Protein AF-X1RHH3-F1 (afdb_monomer_lite)

Organism: NCBI:txid412755

pLDDT: mean 87.59, std 13.58, range [43.56, 97.06]

Secondary structure (DSSP, 8-state):
-EEEE--TT--EEEE-TTS-HHHHHHHHHHHHHHHHTT--S---S-TT---HHHHHHHHHHHHHHHHHHS-HHHHHHSHHHHTPPTTSPPPHHHHHHHHHHTT--HHHHHT-

Foldseek 3Di:
DWAWALDPPDIDIGDDPPDDPQVRQLSVQLRVQCNVVVVHDDPDPCPDDDDPVVVVSSVVSNVVSLCVLPPPVVLCPDPQNVPDDPPDDRDPVSLVVVCVVSVHDSVSSVVD

InterPro domains:
  IPR010359 IrrE N-terminal-like domain [PF06114] (10-112)
  IPR052345 Radiation response metalloprotease [PTHR43236] (1-112)

Radius of gyration: 16.1 Å; chains: 1; bounding box: 39×34×36 Å

Sequence (112 aa):
RGFSLMDLPLPVISVNRSEWPQARIFSILHEYIHLMLRQGGLCDFIEYNRALEEQRVEIFCNRVAGAVLIPKNELLNEPEIRQHIPGEEIDEYDVKRLCRRYFSSREVILRR

Structure (mmCIF, N/CA/C/O backbone):
data_AF-X1RHH3-F1
#
_entry.id   AF-X1RHH3-F1
#
loop_
_atom_site.group_PDB
_atom_site.id
_atom_site.type_symbol
_atom_site.label_atom_id
_atom_site.label_alt_id
_atom_site.label_comp_id
_atom_site.label_asym_id
_atom_site.label_entity_id
_atom_site.label_seq_id
_atom_site.pdbx_PDB_ins_code
_atom_site.Cartn_x
_atom_site.Cartn_y
_atom_site.Cartn_z
_atom_site.occupancy
_atom_site.B_iso_or_equiv
_atom_site.auth_seq_id
_atom_site.auth_comp_id
_atom_site.auth_asym_id
_atom_site.auth_atom_id
_atom_site.pdbx_PDB_model_num
ATOM 1 N N . ARG A 1 1 ? 10.885 -0.603 0.834 1.00 79.75 1 ARG A N 1
ATOM 2 C CA . ARG A 1 1 ? 11.888 -0.443 -0.238 1.00 79.75 1 ARG A CA 1
ATOM 3 C C . ARG A 1 1 ? 12.145 -1.807 -0.856 1.00 79.75 1 ARG A C 1
ATOM 5 O O . ARG A 1 1 ? 12.475 -2.761 -0.148 1.00 79.75 1 ARG A O 1
ATOM 12 N N . GLY A 1 2 ? 11.964 -1.884 -2.167 1.00 86.38 2 GLY A N 1
ATOM 13 C CA . GLY A 1 2 ? 12.187 -3.066 -2.987 1.00 86.38 2 GLY A CA 1
ATOM 14 C C . GLY A 1 2 ? 12.632 -2.659 -4.386 1.00 86.38 2 GLY A C 1
ATOM 15 O O . GLY A 1 2 ? 12.843 -1.474 -4.633 1.00 86.38 2 GLY A O 1
ATOM 16 N N . PHE A 1 3 ? 12.836 -3.652 -5.241 1.00 88.62 3 PHE A N 1
ATOM 17 C CA . PHE A 1 3 ? 13.027 -3.480 -6.677 1.00 88.62 3 PHE A CA 1
ATOM 18 C C . PHE A 1 3 ? 12.608 -4.757 -7.411 1.00 88.62 3 PHE A C 1
ATOM 20 O O . PHE A 1 3 ? 12.541 -5.841 -6.818 1.00 88.62 3 PHE A O 1
ATOM 27 N N . SER A 1 4 ? 12.390 -4.638 -8.714 1.00 88.19 4 SER A N 1
ATOM 28 C CA . SER A 1 4 ? 12.055 -5.744 -9.604 1.00 88.19 4 SER A CA 1
ATOM 29 C C . SER A 1 4 ? 12.995 -5.818 -10.809 1.00 88.19 4 SER A C 1
ATOM 31 O O . SER A 1 4 ? 13.467 -4.804 -11.325 1.00 88.19 4 SER A O 1
ATOM 33 N N . LEU A 1 5 ? 13.273 -7.044 -11.254 1.00 87.00 5 LEU A N 1
ATOM 34 C CA . LEU A 1 5 ? 14.023 -7.366 -12.468 1.00 87.00 5 LEU A CA 1
ATOM 35 C C . LEU A 1 5 ? 13.121 -8.197 -13.380 1.00 87.00 5 LEU A C 1
ATOM 37 O O . LEU A 1 5 ? 12.558 -9.201 -12.943 1.00 87.00 5 LEU A O 1
ATOM 41 N N . MET A 1 6 ? 12.969 -7.780 -14.637 1.00 84.94 6 MET A N 1
ATOM 42 C CA . MET A 1 6 ? 12.052 -8.413 -15.597 1.00 84.94 6 MET A CA 1
ATOM 43 C C . MET A 1 6 ? 12.726 -9.482 -16.471 1.00 84.94 6 MET A C 1
ATOM 45 O O . MET A 1 6 ? 12.128 -9.943 -17.437 1.00 84.94 6 MET A O 1
ATOM 49 N N . ASP A 1 7 ? 13.949 -9.904 -16.146 1.00 85.06 7 ASP A N 1
ATOM 50 C CA . ASP A 1 7 ? 14.698 -10.859 -16.966 1.00 85.06 7 ASP A CA 1
ATOM 51 C C . ASP A 1 7 ? 13.941 -12.184 -17.131 1.00 85.06 7 ASP A C 1
ATOM 53 O O . ASP A 1 7 ? 13.746 -12.958 -16.193 1.00 85.06 7 ASP A O 1
ATOM 57 N N . LEU A 1 8 ? 13.496 -12.456 -18.358 1.00 83.44 8 LEU A N 1
ATOM 58 C CA . LEU A 1 8 ? 12.817 -13.702 -18.689 1.00 83.44 8 LEU A CA 1
ATOM 59 C C . LEU A 1 8 ? 13.842 -14.840 -18.833 1.00 83.44 8 LEU A C 1
ATOM 61 O O . LEU A 1 8 ? 14.927 -14.626 -19.372 1.00 83.44 8 LEU A O 1
ATOM 65 N N . PRO A 1 9 ? 13.508 -16.069 -18.397 1.00 87.19 9 PRO A N 1
ATOM 66 C CA . PRO A 1 9 ? 12.179 -16.521 -17.972 1.00 87.19 9 PRO A CA 1
ATOM 67 C C . PRO A 1 9 ? 11.8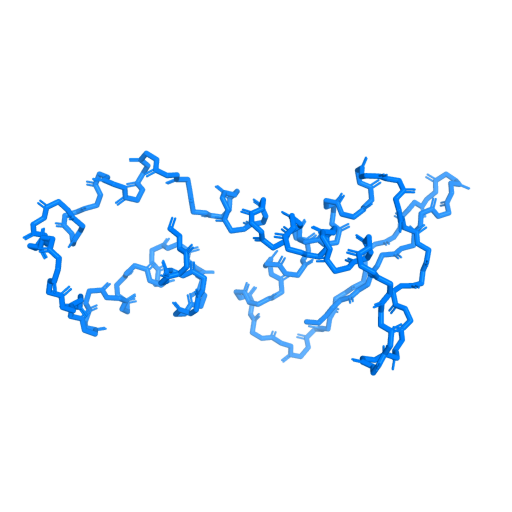79 -16.346 -16.473 1.00 87.19 9 PRO A C 1
ATOM 69 O O . PRO A 1 9 ? 10.810 -16.763 -16.030 1.00 87.19 9 PRO A O 1
ATOM 72 N N . LEU A 1 10 ? 12.794 -15.775 -15.686 1.00 89.75 10 LEU A N 1
ATOM 73 C CA . LEU A 1 10 ? 12.711 -15.736 -14.224 1.00 89.75 10 LEU A CA 1
ATOM 74 C C . LEU A 1 10 ? 12.703 -14.292 -13.705 1.00 89.75 10 LEU A C 1
ATOM 76 O O . LEU A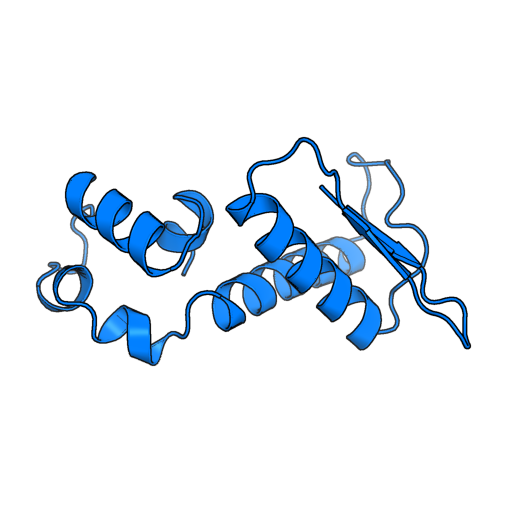 1 10 ? 13.720 -13.829 -13.188 1.00 89.75 10 LEU A O 1
ATOM 80 N N . PRO A 1 11 ? 11.565 -13.580 -13.795 1.00 89.69 11 PRO A N 1
ATOM 81 C CA . PRO A 1 11 ? 11.460 -12.261 -13.195 1.00 89.69 11 PRO A CA 1
ATOM 82 C C . PRO A 1 11 ? 11.580 -12.363 -11.668 1.00 89.69 11 PRO A C 1
ATOM 84 O O . PRO A 1 11 ? 11.043 -13.283 -11.043 1.00 89.69 11 PRO A O 1
ATOM 87 N N . VAL A 1 12 ? 12.268 -11.399 -11.059 1.00 91.44 12 VAL A N 1
ATOM 88 C CA . VAL A 1 12 ? 12.576 -11.390 -9.622 1.00 91.44 12 VAL A CA 1
ATOM 89 C C . VAL A 1 12 ? 12.044 -10.116 -8.984 1.00 91.44 12 VAL A C 1
ATOM 91 O O . VAL A 1 12 ? 12.219 -9.024 -9.515 1.00 91.44 12 VAL A O 1
ATOM 94 N N . ILE A 1 13 ? 11.440 -10.254 -7.805 1.00 92.81 13 ILE A N 1
ATOM 95 C CA . ILE A 1 13 ? 11.138 -9.143 -6.900 1.00 92.81 13 ILE A CA 1
ATOM 96 C C . ILE A 1 13 ? 12.018 -9.300 -5.665 1.00 92.81 13 ILE A C 1
ATOM 98 O O . ILE A 1 13 ? 12.040 -10.362 -5.041 1.00 92.81 13 ILE A O 1
ATOM 102 N N . SER A 1 14 ? 12.710 -8.232 -5.291 1.00 92.50 14 SER A N 1
ATOM 103 C CA . SER A 1 14 ? 13.495 -8.145 -4.067 1.00 92.50 14 SER A CA 1
ATOM 104 C C . SER A 1 14 ? 12.905 -7.087 -3.146 1.00 92.50 14 SER A C 1
ATOM 106 O O . SER A 1 14 ? 12.528 -6.003 -3.584 1.00 92.50 14 SER A O 1
ATOM 108 N N . VAL A 1 15 ? 12.838 -7.382 -1.849 1.00 93.31 15 VAL A N 1
ATOM 109 C CA . VAL A 1 1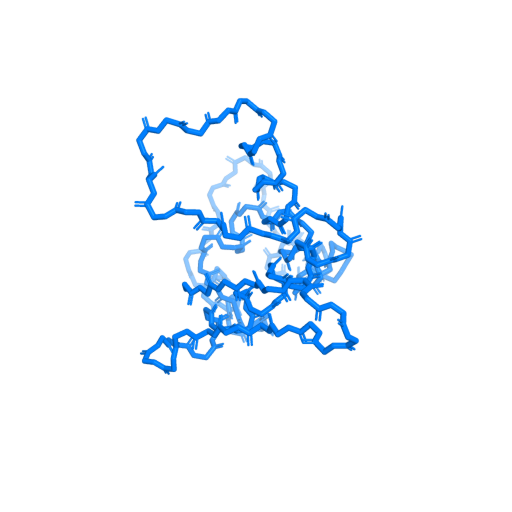5 ? 12.376 -6.439 -0.823 1.00 93.31 15 VAL A CA 1
ATOM 110 C C . VAL A 1 15 ? 13.296 -6.460 0.384 1.00 93.31 15 VAL A C 1
ATOM 112 O O . VAL A 1 15 ? 13.867 -7.493 0.741 1.00 93.31 15 VAL A O 1
ATOM 115 N N . ASN A 1 16 ? 13.424 -5.317 1.052 1.00 90.88 16 ASN A N 1
ATOM 116 C CA . ASN A 1 16 ? 14.243 -5.217 2.249 1.00 90.88 16 ASN A CA 1
ATOM 117 C C . ASN A 1 16 ? 13.602 -5.986 3.419 1.00 90.88 16 ASN A C 1
ATOM 119 O O . ASN A 1 16 ? 12.547 -5.615 3.937 1.00 90.88 16 ASN A O 1
ATOM 123 N N . ARG A 1 17 ? 14.266 -7.053 3.878 1.00 91.94 17 ARG A N 1
ATOM 124 C CA . ARG A 1 17 ? 13.787 -7.883 4.993 1.00 91.94 17 ARG A CA 1
ATOM 125 C C . ARG A 1 17 ? 13.704 -7.119 6.317 1.00 91.94 17 ARG A C 1
ATOM 127 O O . ARG A 1 17 ? 12.867 -7.483 7.141 1.00 91.94 17 ARG A O 1
ATOM 134 N N . SER A 1 18 ? 14.531 -6.097 6.517 1.00 93.44 18 SER A N 1
ATOM 135 C CA . SER A 1 18 ? 14.579 -5.315 7.759 1.00 93.44 18 SER A CA 1
ATOM 136 C C . SER A 1 18 ? 13.373 -4.390 7.940 1.00 93.44 18 SER A C 1
ATOM 138 O O . SER A 1 18 ? 13.176 -3.857 9.028 1.00 93.44 18 SER A O 1
ATOM 140 N N . GLU A 1 19 ? 12.556 -4.192 6.902 1.00 89.44 19 GLU A N 1
ATOM 141 C CA . GLU A 1 19 ? 11.332 -3.404 7.014 1.00 89.44 19 GLU A CA 1
ATOM 142 C C . GLU A 1 19 ? 10.208 -4.159 7.727 1.00 89.44 19 GLU A C 1
ATOM 144 O O . GLU A 1 19 ? 10.123 -5.394 7.710 1.00 89.44 19 GLU A O 1
ATOM 149 N N . TRP A 1 20 ? 9.301 -3.379 8.319 1.00 91.94 20 TRP A N 1
ATOM 150 C CA . TRP A 1 20 ? 8.089 -3.890 8.942 1.00 91.94 20 TRP A CA 1
ATOM 151 C C . TRP A 1 20 ? 7.274 -4.735 7.950 1.00 91.94 20 TRP A C 1
ATOM 153 O O . TRP A 1 20 ? 7.178 -4.376 6.772 1.00 91.94 20 TRP A O 1
ATOM 163 N N . PRO A 1 21 ? 6.639 -5.835 8.395 1.00 92.88 21 PRO A N 1
ATOM 164 C CA . PRO A 1 21 ? 5.894 -6.721 7.503 1.00 92.88 21 PRO A CA 1
ATOM 165 C C . PRO A 1 21 ? 4.846 -6.018 6.624 1.00 92.88 21 PRO A C 1
ATOM 167 O O . PRO A 1 21 ? 4.714 -6.382 5.458 1.00 92.88 21 PRO A O 1
ATOM 170 N N . GLN A 1 22 ? 4.158 -4.992 7.142 1.00 92.44 22 GLN A N 1
ATOM 171 C CA . GLN A 1 22 ? 3.171 -4.197 6.395 1.00 92.44 22 GLN A CA 1
ATOM 172 C C . GLN A 1 22 ? 3.819 -3.475 5.202 1.00 92.44 22 GLN A C 1
ATOM 174 O O . GLN A 1 22 ? 3.316 -3.522 4.081 1.00 92.44 22 GLN A O 1
ATOM 179 N N . ALA A 1 23 ? 4.980 -2.850 5.431 1.00 92.38 23 ALA A N 1
ATOM 180 C CA . ALA A 1 23 ? 5.736 -2.141 4.399 1.00 92.38 23 ALA A CA 1
ATOM 181 C C . ALA A 1 23 ? 6.306 -3.100 3.342 1.00 92.38 23 ALA A C 1
ATOM 183 O O . ALA A 1 23 ? 6.336 -2.771 2.153 1.00 92.38 23 ALA A O 1
ATOM 184 N N . ARG A 1 24 ? 6.701 -4.313 3.755 1.00 94.69 24 ARG A N 1
ATOM 185 C CA . ARG A 1 24 ? 7.164 -5.350 2.823 1.00 94.69 24 ARG A CA 1
ATOM 186 C C . ARG A 1 24 ? 6.049 -5.830 1.905 1.00 94.69 24 ARG A C 1
ATOM 188 O O . ARG A 1 24 ? 6.285 -5.920 0.710 1.00 94.69 24 ARG A O 1
ATOM 195 N N . ILE A 1 25 ? 4.851 -6.100 2.429 1.00 95.06 25 ILE A N 1
ATOM 196 C CA . ILE A 1 25 ? 3.706 -6.515 1.598 1.00 95.06 25 ILE A CA 1
ATOM 197 C C . ILE A 1 25 ? 3.373 -5.431 0.574 1.00 95.06 25 ILE A C 1
ATOM 199 O O . ILE A 1 25 ? 3.234 -5.736 -0.608 1.00 95.06 25 ILE A O 1
ATOM 203 N N . PHE A 1 26 ? 3.324 -4.168 1.004 1.00 95.56 26 PHE A N 1
ATOM 204 C CA . PHE A 1 26 ? 3.106 -3.052 0.087 1.00 95.56 26 PHE A CA 1
ATOM 205 C C . PHE A 1 26 ? 4.191 -2.982 -1.000 1.00 95.56 26 PHE A C 1
ATOM 207 O O . PHE A 1 26 ? 3.862 -2.876 -2.177 1.00 95.56 26 PHE A O 1
ATOM 214 N N . SER A 1 27 ? 5.469 -3.115 -0.621 1.00 94.75 27 SER A N 1
ATOM 215 C CA . SER A 1 27 ? 6.591 -3.118 -1.572 1.00 94.75 27 SER A CA 1
ATOM 216 C C . SER A 1 27 ? 6.492 -4.282 -2.566 1.00 94.75 27 SER A C 1
ATOM 218 O O . SER A 1 27 ? 6.679 -4.077 -3.755 1.00 94.75 27 SER A O 1
ATOM 220 N N . ILE A 1 28 ? 6.141 -5.493 -2.115 1.00 95.31 28 ILE A N 1
ATOM 221 C CA . ILE A 1 28 ? 5.955 -6.651 -3.006 1.00 95.31 28 ILE A CA 1
ATOM 222 C C 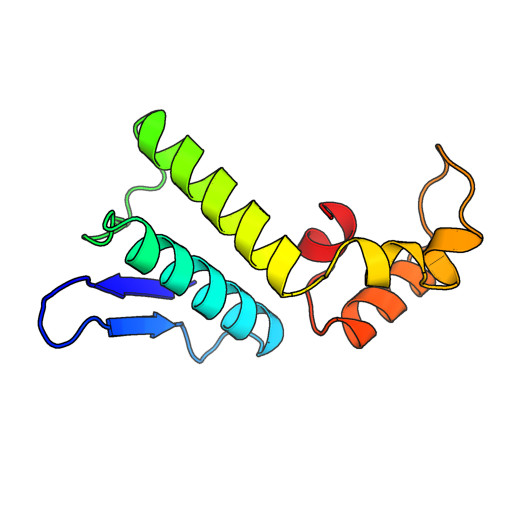. ILE A 1 28 ? 4.851 -6.372 -4.032 1.00 95.31 28 ILE A C 1
ATOM 224 O O . ILE A 1 28 ? 5.049 -6.622 -5.218 1.00 95.31 28 ILE A O 1
ATOM 228 N N . LEU A 1 29 ? 3.700 -5.851 -3.591 1.00 95.81 29 LEU A N 1
ATOM 229 C CA . LEU A 1 29 ? 2.593 -5.513 -4.490 1.00 95.81 29 LEU A CA 1
ATOM 230 C C . LEU A 1 29 ? 3.005 -4.439 -5.501 1.00 95.81 29 LEU A C 1
ATOM 232 O O . LEU A 1 29 ? 2.732 -4.587 -6.688 1.00 95.81 29 LEU A O 1
ATOM 236 N N . HIS A 1 30 ? 3.683 -3.393 -5.032 1.00 94.69 30 HIS A N 1
ATOM 237 C CA . HIS A 1 30 ? 4.202 -2.311 -5.862 1.00 94.69 30 HIS A CA 1
ATOM 238 C C . HIS A 1 30 ? 5.126 -2.847 -6.970 1.00 94.69 30 HIS A C 1
ATOM 240 O O . HIS A 1 30 ? 4.868 -2.622 -8.152 1.00 94.69 30 HIS A O 1
ATOM 246 N N . GLU A 1 31 ? 6.136 -3.641 -6.610 1.00 94.19 31 GLU A N 1
ATOM 247 C CA . GLU A 1 31 ? 7.074 -4.234 -7.572 1.00 94.19 31 GLU A CA 1
ATOM 248 C C . GLU A 1 31 ? 6.403 -5.230 -8.525 1.00 94.19 31 GLU A C 1
ATOM 250 O O . GLU A 1 31 ? 6.745 -5.317 -9.704 1.00 94.19 31 GLU A O 1
ATOM 255 N N . TYR A 1 32 ? 5.401 -5.967 -8.046 1.00 94.19 32 TYR A N 1
ATOM 256 C CA . TYR A 1 32 ? 4.628 -6.861 -8.899 1.00 94.19 32 TYR A CA 1
ATOM 257 C C . TYR A 1 32 ? 3.891 -6.095 -10.004 1.00 94.19 32 TYR A C 1
ATOM 259 O O . TYR A 1 32 ? 3.871 -6.534 -11.155 1.00 94.19 32 TYR A O 1
ATOM 267 N N . ILE A 1 33 ? 3.331 -4.924 -9.692 1.00 94.06 33 ILE A N 1
ATOM 268 C CA . ILE A 1 33 ? 2.671 -4.070 -10.688 1.00 94.06 33 ILE A CA 1
ATOM 269 C C . ILE A 1 33 ? 3.695 -3.527 -11.692 1.00 94.06 33 ILE A C 1
ATOM 271 O O . ILE A 1 33 ? 3.416 -3.544 -12.891 1.00 94.06 33 ILE A O 1
ATOM 275 N N . HIS A 1 34 ? 4.895 -3.138 -11.244 1.00 91.00 34 HIS A N 1
ATOM 276 C CA . HIS A 1 34 ? 5.990 -2.763 -12.148 1.00 91.00 34 HIS A CA 1
ATOM 277 C C . HIS A 1 34 ? 6.322 -3.873 -13.155 1.00 91.00 34 HIS A C 1
ATOM 279 O O . HIS A 1 34 ? 6.438 -3.602 -14.356 1.00 91.00 34 HIS A O 1
ATOM 285 N N . LEU A 1 35 ? 6.393 -5.130 -12.701 1.00 89.69 35 LEU A N 1
ATOM 286 C CA . LEU A 1 35 ? 6.581 -6.276 -13.593 1.00 89.69 35 LEU A CA 1
ATOM 287 C C . LEU A 1 35 ? 5.429 -6.431 -14.595 1.00 89.69 35 LEU A C 1
ATOM 289 O O . LEU A 1 35 ? 5.679 -6.652 -15.780 1.00 89.69 35 LEU A O 1
ATOM 293 N N . MET A 1 36 ? 4.175 -6.284 -14.153 1.00 89.94 36 MET A N 1
ATOM 294 C CA . MET A 1 36 ? 3.000 -6.396 -15.033 1.00 89.94 36 MET A CA 1
ATOM 295 C C . MET A 1 36 ? 2.972 -5.320 -16.124 1.00 89.94 36 MET A C 1
ATOM 297 O O . MET A 1 36 ? 2.538 -5.590 -17.244 1.00 89.94 36 MET A O 1
ATOM 301 N N . LEU A 1 37 ? 3.474 -4.121 -15.828 1.00 87.38 37 LEU A N 1
ATOM 302 C CA . LEU A 1 37 ? 3.597 -3.036 -16.803 1.00 87.38 37 LEU A CA 1
ATOM 303 C C . LEU A 1 37 ? 4.747 -3.246 -17.800 1.00 87.38 37 LEU A C 1
ATOM 305 O O . LEU A 1 37 ? 4.891 -2.450 -18.726 1.00 87.38 37 LEU A O 1
ATOM 309 N N . ARG A 1 38 ? 5.562 -4.300 -17.628 1.00 76.62 38 ARG A N 1
ATOM 310 C CA . ARG A 1 38 ? 6.792 -4.563 -18.399 1.00 76.62 38 ARG A CA 1
ATOM 311 C C . ARG A 1 38 ? 7.761 -3.379 -18.419 1.00 76.62 38 ARG A C 1
ATOM 313 O O . ARG A 1 38 ? 8.576 -3.264 -19.327 1.00 76.62 38 ARG A O 1
ATOM 320 N N . GLN A 1 39 ? 7.697 -2.531 -17.396 1.00 65.31 39 GLN A N 1
ATOM 321 C CA . GLN A 1 39 ? 8.650 -1.444 -17.173 1.00 65.31 39 GLN A CA 1
ATOM 322 C C . GLN A 1 39 ? 9.742 -1.844 -16.171 1.00 65.31 39 GLN A C 1
ATOM 324 O O . GLN A 1 39 ? 10.411 -0.996 -15.593 1.00 65.31 39 GLN A O 1
ATOM 329 N N . GLY A 1 40 ? 9.909 -3.148 -15.930 1.00 55.28 40 GLY A N 1
ATOM 330 C CA . GLY A 1 40 ? 10.922 -3.660 -15.021 1.00 55.28 40 GLY A CA 1
ATOM 331 C C . GLY A 1 40 ? 12.303 -3.590 -15.661 1.00 55.28 40 GLY A C 1
ATOM 332 O O . GLY A 1 40 ? 12.607 -4.331 -16.591 1.00 55.28 40 GLY A O 1
ATOM 333 N N . GLY A 1 41 ? 13.137 -2.707 -15.139 1.00 47.03 41 GLY A N 1
ATOM 334 C CA . GLY A 1 41 ? 14.525 -2.584 -15.545 1.00 47.03 41 GLY A CA 1
ATOM 335 C C . GLY A 1 41 ? 15.161 -1.462 -14.759 1.00 47.03 41 GLY A C 1
ATOM 336 O O . GLY A 1 41 ? 15.132 -0.331 -15.214 1.00 47.03 41 GLY A O 1
ATOM 337 N N . LEU A 1 42 ? 15.679 -1.794 -13.572 1.00 48.41 42 LEU A N 1
ATOM 338 C CA . LEU A 1 42 ? 16.456 -0.898 -12.715 1.00 48.41 42 LEU A CA 1
ATOM 339 C C . LEU A 1 42 ? 15.715 0.416 -12.444 1.00 48.41 42 LEU A C 1
ATOM 341 O O . LEU A 1 42 ? 15.938 1.427 -13.103 1.00 48.41 42 LEU A O 1
ATOM 345 N N . CYS A 1 43 ? 14.839 0.415 -11.434 1.00 49.62 43 CYS A N 1
ATOM 346 C CA . CYS A 1 43 ? 14.401 1.666 -10.824 1.00 49.62 43 CYS A CA 1
ATOM 347 C C . CYS A 1 43 ? 15.626 2.263 -10.119 1.00 49.62 43 CYS A C 1
ATOM 349 O O . CYS A 1 43 ? 15.857 2.033 -8.931 1.00 49.62 43 CYS A O 1
ATOM 351 N N . ASP A 1 44 ? 16.488 2.892 -10.915 1.00 43.56 44 ASP A N 1
ATOM 352 C CA . ASP A 1 44 ? 17.803 3.315 -10.500 1.00 43.56 44 ASP A CA 1
ATOM 353 C C . ASP A 1 44 ? 17.663 4.275 -9.330 1.00 43.56 44 ASP A C 1
ATOM 355 O O . ASP A 1 44 ? 16.737 5.090 -9.222 1.00 43.56 44 ASP A O 1
ATOM 359 N N . PHE A 1 45 ? 18.635 4.129 -8.448 1.00 44.44 45 PHE A N 1
ATOM 360 C CA . PHE A 1 45 ? 18.864 4.797 -7.179 1.00 44.44 45 PHE A CA 1
ATOM 361 C C . PHE A 1 45 ? 19.057 6.329 -7.300 1.00 44.44 45 PHE A C 1
ATOM 363 O O . PHE A 1 45 ? 19.714 6.946 -6.464 1.00 44.44 45 PHE A O 1
ATOM 370 N N . ILE A 1 46 ? 18.498 6.966 -8.329 1.00 43.97 46 ILE A N 1
ATOM 371 C CA . ILE A 1 46 ? 18.643 8.382 -8.646 1.00 43.97 46 ILE A CA 1
ATOM 372 C C . ILE A 1 46 ? 17.290 9.061 -8.397 1.00 43.97 46 ILE A C 1
ATOM 374 O O . ILE A 1 46 ? 16.534 9.386 -9.309 1.00 43.97 46 ILE A O 1
ATOM 378 N N . GLU A 1 47 ? 16.987 9.291 -7.118 1.00 51.97 47 GLU A N 1
ATOM 379 C CA . GLU A 1 47 ? 15.785 10.004 -6.646 1.00 51.97 47 GLU A CA 1
ATOM 380 C C . GLU A 1 47 ? 15.688 11.461 -7.176 1.00 51.97 47 GLU A C 1
ATOM 382 O O . GLU A 1 47 ? 14.676 12.119 -6.955 1.00 51.97 47 GLU A O 1
ATOM 387 N N . TYR A 1 48 ? 16.694 11.984 -7.897 1.00 48.62 48 TYR A N 1
ATOM 388 C CA . TYR A 1 48 ? 16.807 13.419 -8.190 1.00 48.62 48 TYR A CA 1
ATOM 389 C C . TYR A 1 48 ? 16.413 13.881 -9.608 1.00 48.62 48 TYR A C 1
ATOM 391 O O . TYR A 1 48 ? 16.332 15.085 -9.812 1.00 48.62 48 TYR A O 1
ATOM 399 N N . ASN A 1 49 ? 16.146 12.997 -10.585 1.00 52.31 49 ASN A N 1
ATOM 400 C CA . ASN A 1 49 ? 15.759 13.406 -11.957 1.00 52.31 49 ASN A CA 1
ATOM 401 C C . ASN A 1 49 ? 14.966 12.321 -12.716 1.00 52.31 49 ASN A C 1
ATOM 403 O O . ASN A 1 49 ? 15.369 11.884 -13.792 1.00 52.31 49 ASN A O 1
ATOM 407 N N . ARG A 1 50 ? 13.833 11.866 -12.168 1.00 63.34 50 ARG A N 1
ATOM 408 C CA . ARG A 1 50 ? 12.951 10.935 -12.895 1.00 63.34 50 ARG A CA 1
ATOM 409 C C . ARG A 1 50 ? 12.193 11.643 -14.011 1.00 63.34 50 ARG A C 1
ATOM 411 O O . ARG A 1 50 ? 11.646 12.728 -13.792 1.00 63.34 50 ARG A O 1
ATOM 418 N N . ALA A 1 51 ? 12.116 11.014 -15.182 1.00 75.44 51 ALA A N 1
ATOM 419 C CA . ALA A 1 51 ? 11.283 11.507 -16.275 1.00 75.44 51 ALA A CA 1
ATOM 420 C C . ALA A 1 51 ? 9.803 11.553 -15.839 1.00 75.44 51 ALA A C 1
ATOM 422 O O . ALA A 1 51 ? 9.361 10.773 -14.993 1.00 75.44 51 ALA A O 1
ATOM 423 N N . LEU A 1 52 ? 9.004 12.453 -16.427 1.00 78.56 52 LEU A N 1
ATOM 424 C CA . LEU A 1 52 ? 7.575 12.589 -16.089 1.00 78.56 52 LEU A CA 1
ATOM 425 C C . LEU A 1 52 ? 6.800 11.268 -16.234 1.00 78.56 52 LEU A C 1
ATOM 427 O O . LEU A 1 52 ? 5.846 11.021 -15.495 1.00 78.56 52 LEU A O 1
ATOM 431 N N . GLU A 1 53 ? 7.199 10.418 -17.180 1.00 77.88 53 GLU A N 1
ATOM 432 C CA . GLU A 1 53 ? 6.592 9.102 -17.383 1.00 77.88 53 GLU A CA 1
ATOM 433 C C . GLU A 1 53 ? 6.885 8.141 -16.226 1.00 77.88 53 GLU A C 1
ATOM 435 O O . GLU A 1 53 ? 5.959 7.511 -15.719 1.00 77.88 53 GLU A O 1
ATOM 440 N N . GLU A 1 54 ? 8.124 8.096 -15.733 1.00 80.94 54 GLU A N 1
ATOM 441 C CA . GLU A 1 54 ? 8.509 7.270 -14.581 1.00 80.94 54 GLU A CA 1
ATOM 442 C C . GLU A 1 54 ? 7.740 7.688 -13.322 1.00 80.94 54 GLU A C 1
ATOM 444 O O . GLU A 1 54 ? 7.217 6.847 -12.595 1.00 80.94 54 GLU A O 1
ATOM 449 N N . GLN A 1 55 ? 7.574 8.995 -13.095 1.00 84.25 55 GLN A N 1
ATOM 450 C CA . GLN A 1 55 ? 6.768 9.499 -11.977 1.00 84.25 55 GLN A CA 1
ATOM 451 C C . GLN A 1 55 ? 5.298 9.071 -12.078 1.00 84.25 55 GLN A C 1
ATOM 453 O O . GLN A 1 55 ? 4.678 8.704 -11.078 1.00 84.25 55 GLN A O 1
ATOM 458 N N . ARG A 1 56 ? 4.719 9.100 -13.284 1.00 88.19 56 ARG A N 1
ATOM 459 C CA . ARG A 1 56 ? 3.338 8.647 -13.510 1.00 88.19 56 ARG A CA 1
ATOM 460 C C . ARG A 1 56 ? 3.173 7.163 -13.209 1.00 88.19 56 ARG A C 1
ATOM 462 O O . ARG A 1 56 ? 2.154 6.777 -12.635 1.00 88.19 56 ARG A O 1
ATOM 469 N N . VAL A 1 57 ? 4.160 6.356 -13.578 1.00 89.81 57 VAL A N 1
ATOM 470 C CA . VAL A 1 57 ? 4.164 4.911 -13.336 1.00 89.81 57 VAL A CA 1
ATOM 471 C C . VAL A 1 57 ? 4.246 4.625 -11.843 1.00 89.81 57 VAL A C 1
ATOM 473 O O . VAL A 1 57 ? 3.431 3.869 -11.331 1.00 89.81 57 VAL A O 1
ATOM 476 N N . GLU A 1 58 ? 5.123 5.307 -11.116 1.00 90.81 58 GLU A N 1
ATOM 477 C CA . GLU A 1 58 ? 5.239 5.201 -9.656 1.00 90.81 58 GLU A CA 1
ATOM 478 C C . GLU A 1 58 ? 3.939 5.554 -8.927 1.00 90.81 58 GLU A C 1
ATOM 480 O O . GLU A 1 58 ? 3.477 4.832 -8.038 1.00 90.81 58 GLU A O 1
ATOM 485 N N . ILE A 1 59 ? 3.297 6.655 -9.330 1.00 92.38 59 ILE A N 1
ATOM 486 C CA . ILE A 1 59 ? 1.990 7.057 -8.794 1.00 92.38 59 ILE A CA 1
ATOM 487 C C . ILE A 1 59 ? 0.942 5.978 -9.088 1.00 92.38 59 ILE A C 1
ATOM 489 O O . ILE A 1 59 ? 0.134 5.645 -8.215 1.00 92.38 59 ILE A O 1
ATOM 493 N N . PHE A 1 60 ? 0.952 5.412 -10.296 1.00 93.81 60 PHE A N 1
ATOM 494 C CA . PHE A 1 60 ? 0.051 4.330 -10.676 1.00 93.81 60 PHE A CA 1
ATOM 495 C C . PHE A 1 60 ? 0.295 3.063 -9.843 1.00 93.81 60 PHE A C 1
ATOM 497 O O . PHE A 1 60 ? -0.657 2.542 -9.261 1.00 93.81 60 PHE A O 1
ATOM 504 N N . CYS A 1 61 ? 1.542 2.610 -9.711 1.00 93.69 61 CYS A N 1
ATOM 505 C CA . CYS A 1 61 ? 1.917 1.444 -8.912 1.00 93.69 61 CYS A CA 1
ATOM 506 C C . CYS A 1 61 ? 1.509 1.618 -7.446 1.00 93.69 61 CYS A C 1
ATOM 508 O O . CYS A 1 61 ? 0.859 0.738 -6.884 1.00 93.69 61 CYS A O 1
ATOM 510 N N . ASN A 1 62 ? 1.772 2.784 -6.847 1.00 94.31 62 ASN A N 1
ATOM 511 C CA . ASN A 1 62 ? 1.336 3.099 -5.484 1.00 94.31 62 ASN A CA 1
ATOM 512 C C . ASN A 1 62 ? -0.189 3.062 -5.330 1.00 94.31 62 ASN A C 1
ATOM 514 O O . ASN A 1 62 ? -0.707 2.483 -4.372 1.00 94.31 62 ASN A O 1
ATOM 518 N N . ARG A 1 63 ? -0.921 3.646 -6.286 1.00 95.50 63 ARG A N 1
ATOM 519 C CA . ARG A 1 63 ? -2.388 3.655 -6.274 1.00 95.50 63 ARG A CA 1
ATOM 520 C C . ARG A 1 63 ? -2.963 2.246 -6.393 1.00 95.50 63 ARG A C 1
ATOM 522 O O . ARG A 1 63 ? -3.909 1.919 -5.677 1.00 95.50 63 ARG A O 1
ATOM 529 N N . VAL A 1 64 ? -2.420 1.421 -7.286 1.00 96.50 64 VAL A N 1
ATOM 530 C CA . VAL A 1 64 ? -2.889 0.045 -7.485 1.00 96.50 64 VAL A CA 1
ATOM 531 C C . VAL A 1 64 ? -2.515 -0.828 -6.284 1.00 96.50 64 VAL A C 1
ATOM 533 O O . VAL A 1 64 ? -3.389 -1.524 -5.777 1.00 96.50 64 VAL A O 1
ATOM 536 N N . ALA A 1 65 ? -1.295 -0.729 -5.746 1.00 96.06 65 ALA A N 1
ATOM 537 C CA . ALA A 1 65 ? -0.886 -1.464 -4.545 1.00 96.06 65 ALA A CA 1
ATOM 538 C C . ALA A 1 65 ? -1.783 -1.134 -3.339 1.00 96.06 65 ALA A C 1
ATOM 540 O O . ALA A 1 65 ? -2.275 -2.039 -2.664 1.00 96.06 65 ALA A O 1
ATOM 541 N N . GLY A 1 66 ? -2.072 0.154 -3.116 1.00 96.38 66 GLY A N 1
ATOM 542 C CA . GLY A 1 66 ? -3.004 0.594 -2.077 1.00 96.38 66 GLY A CA 1
ATOM 543 C C . GLY A 1 66 ? -4.430 0.084 -2.300 1.00 96.38 66 GLY A C 1
ATOM 544 O O . GLY A 1 66 ? -5.078 -0.352 -1.355 1.00 96.38 66 GLY A O 1
ATOM 545 N N . ALA A 1 67 ? -4.916 0.075 -3.544 1.00 96.69 67 ALA A N 1
ATOM 546 C CA . ALA A 1 67 ? -6.249 -0.430 -3.871 1.00 96.69 67 ALA A CA 1
ATOM 547 C C . ALA A 1 67 ? -6.385 -1.955 -3.738 1.00 96.69 67 ALA A C 1
ATOM 549 O O . ALA A 1 67 ? -7.473 -2.426 -3.410 1.00 96.69 67 ALA A O 1
ATOM 550 N N . VAL A 1 68 ? -5.310 -2.707 -3.992 1.00 96.06 68 VAL A N 1
ATOM 551 C CA . VAL A 1 68 ? -5.263 -4.161 -3.783 1.00 96.06 68 VAL A CA 1
ATOM 552 C C . VAL A 1 68 ? -5.258 -4.482 -2.292 1.00 96.06 68 VAL A C 1
ATOM 554 O O . VAL A 1 68 ? -6.014 -5.345 -1.856 1.00 96.06 68 VAL A O 1
ATOM 557 N N . LEU A 1 69 ? -4.437 -3.777 -1.506 1.00 95.69 69 LEU A N 1
ATOM 558 C CA . LEU A 1 69 ? -4.347 -3.997 -0.062 1.00 95.69 69 LEU A CA 1
ATOM 559 C C . LEU A 1 69 ? -5.616 -3.536 0.672 1.00 95.69 69 LEU A C 1
ATOM 561 O O . LEU A 1 69 ? -6.019 -4.146 1.659 1.00 95.69 69 LEU A O 1
ATOM 565 N N . ILE A 1 70 ? -6.243 -2.463 0.181 1.00 97.06 70 ILE A N 1
ATOM 566 C CA . ILE A 1 70 ? -7.390 -1.799 0.806 1.00 97.06 70 ILE A CA 1
ATOM 567 C C . ILE A 1 70 ? -8.488 -1.603 -0.250 1.00 97.06 70 ILE A C 1
ATOM 569 O O . ILE A 1 70 ? -8.579 -0.544 -0.897 1.00 97.06 70 ILE A O 1
ATOM 573 N N . PRO A 1 71 ? -9.321 -2.635 -0.481 1.00 96.19 71 PRO A N 1
ATOM 574 C CA . PRO A 1 71 ? -10.40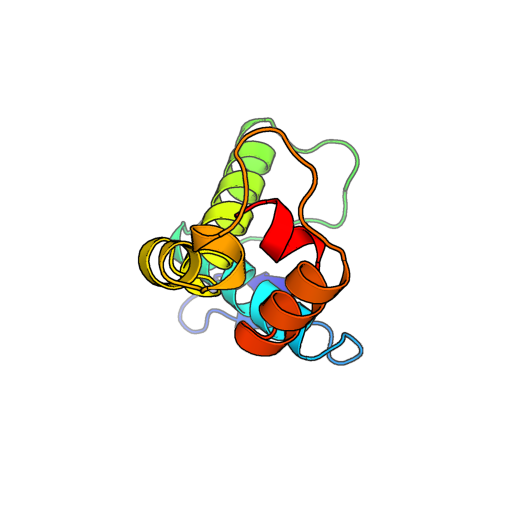6 -2.557 -1.447 1.00 96.19 71 PRO A CA 1
ATOM 575 C C . PRO A 1 71 ? -11.395 -1.452 -1.071 1.00 96.19 71 PRO A C 1
ATOM 577 O O . PRO A 1 71 ? -11.869 -1.379 0.059 1.00 96.19 71 PRO A O 1
ATOM 580 N N . LYS A 1 72 ? -11.742 -0.596 -2.041 1.00 95.00 72 LYS A N 1
ATOM 581 C CA . LYS A 1 72 ? -12.572 0.599 -1.801 1.00 95.00 72 LYS A CA 1
ATOM 582 C C . LYS A 1 72 ? -13.913 0.263 -1.146 1.00 95.00 72 LYS A C 1
ATOM 584 O O . LYS A 1 72 ? -14.324 0.948 -0.221 1.00 95.00 72 LYS A O 1
ATOM 589 N N . ASN A 1 73 ? -14.597 -0.764 -1.645 1.00 95.94 73 ASN A N 1
ATOM 590 C CA . ASN A 1 73 ? -15.927 -1.117 -1.151 1.00 95.94 73 ASN A CA 1
ATOM 591 C C . ASN A 1 73 ? -15.873 -1.651 0.285 1.00 95.94 73 ASN A C 1
ATOM 593 O O . ASN A 1 73 ? -16.767 -1.348 1.061 1.00 95.94 73 ASN A O 1
ATOM 597 N N . GLU A 1 74 ? -14.820 -2.390 0.641 1.00 96.44 74 GLU A N 1
ATOM 598 C CA . GLU A 1 74 ? -14.607 -2.857 2.015 1.00 96.44 74 GLU A CA 1
ATOM 599 C C . GLU A 1 74 ? -14.335 -1.672 2.943 1.00 96.44 74 GLU A C 1
ATOM 601 O O . GLU A 1 74 ? -15.032 -1.511 3.939 1.00 96.44 74 GLU A O 1
ATOM 606 N N . LEU A 1 75 ? -13.422 -0.771 2.555 1.00 96.00 75 LEU A N 1
ATOM 607 C CA . LEU A 1 75 ? -13.093 0.413 3.352 1.00 96.00 75 LEU A CA 1
ATOM 608 C C . LEU A 1 75 ? -14.317 1.304 3.600 1.00 96.00 75 LEU A C 1
ATOM 610 O O . LEU A 1 75 ? -14.554 1.728 4.725 1.00 96.00 75 LEU A O 1
ATOM 614 N N . LEU A 1 76 ? -15.118 1.565 2.564 1.00 94.62 76 LEU A N 1
ATOM 615 C CA . LEU A 1 76 ? -16.336 2.373 2.687 1.00 94.62 76 LEU A CA 1
ATOM 616 C C . LEU A 1 76 ? -17.425 1.702 3.537 1.00 94.62 76 LEU A C 1
ATOM 618 O O . LEU A 1 76 ? -18.347 2.383 3.984 1.00 94.62 76 LEU A O 1
ATOM 622 N N . ASN A 1 77 ? -17.338 0.389 3.754 1.00 96.06 77 ASN A N 1
ATOM 623 C CA . ASN A 1 77 ? -18.258 -0.350 4.610 1.00 96.06 77 ASN A CA 1
ATOM 624 C C . ASN A 1 77 ? -17.798 -0.420 6.076 1.00 96.06 77 ASN A C 1
ATOM 626 O O . ASN A 1 77 ? -18.603 -0.824 6.922 1.00 96.06 77 ASN A O 1
ATOM 630 N N . GLU A 1 78 ? -16.566 -0.007 6.393 1.00 96.31 78 GLU A N 1
ATOM 631 C CA . GLU A 1 78 ? -16.063 0.014 7.768 1.00 96.31 78 GLU A CA 1
ATOM 632 C C . GLU A 1 78 ? -16.865 1.007 8.631 1.00 96.31 78 GLU A C 1
ATOM 634 O O . GLU A 1 78 ? -17.140 2.129 8.186 1.00 96.31 78 GLU A O 1
ATOM 639 N N . PRO A 1 79 ? -17.242 0.641 9.871 1.00 94.06 79 PRO A N 1
ATOM 640 C CA . PRO A 1 79 ? -17.979 1.522 10.779 1.00 94.06 79 PRO A CA 1
ATOM 641 C C . PRO A 1 79 ? -17.324 2.896 10.964 1.00 94.06 79 PRO A C 1
ATOM 643 O O . PRO A 1 79 ? -18.019 3.909 10.920 1.00 94.06 79 PRO A O 1
ATOM 646 N N . GLU A 1 80 ? -15.997 2.911 11.092 1.00 93.50 80 GLU A N 1
ATOM 647 C CA . GLU A 1 80 ? -15.135 4.090 11.220 1.00 93.50 80 GLU A CA 1
ATOM 648 C C . GLU A 1 80 ? -15.348 5.089 10.078 1.00 93.50 80 GLU A C 1
ATOM 650 O O . GLU A 1 80 ? -15.344 6.294 10.292 1.00 93.50 80 GLU A O 1
ATOM 655 N N . ILE A 1 81 ? -15.563 4.592 8.857 1.00 93.81 81 ILE A N 1
ATOM 656 C CA . ILE A 1 81 ? -15.749 5.427 7.667 1.00 93.81 81 ILE A CA 1
ATOM 657 C C . ILE A 1 81 ? -17.221 5.790 7.476 1.00 93.81 81 ILE A C 1
ATOM 659 O O . ILE A 1 81 ? -17.540 6.917 7.108 1.00 93.81 81 ILE A O 1
ATOM 663 N N . ARG A 1 82 ? -18.146 4.865 7.755 1.00 93.81 82 ARG A N 1
ATOM 664 C CA . ARG A 1 82 ? -19.591 5.103 7.588 1.00 93.81 82 ARG A CA 1
ATOM 665 C C . ARG A 1 82 ? -20.148 6.144 8.553 1.00 93.81 82 ARG A C 1
ATOM 667 O O . ARG A 1 82 ? -21.146 6.781 8.231 1.00 93.81 82 ARG A O 1
ATOM 674 N N . GLN A 1 83 ? -19.556 6.254 9.737 1.00 89.81 83 GLN A N 1
ATOM 675 C CA . GLN A 1 83 ? -19.969 7.201 10.774 1.00 89.81 83 GLN A CA 1
ATOM 676 C C . GLN A 1 83 ? -19.236 8.543 10.666 1.00 89.81 83 GLN A C 1
ATOM 678 O O . GLN A 1 83 ? -19.624 9.500 11.332 1.00 89.81 83 GLN A O 1
ATOM 683 N N . HIS A 1 84 ? -18.199 8.619 9.831 1.00 91.19 84 HIS A N 1
ATOM 684 C CA . HIS A 1 84 ? -17.387 9.812 9.678 1.00 91.19 84 HIS A CA 1
ATOM 685 C C . HIS A 1 84 ? -18.145 10.930 8.949 1.00 91.19 84 HIS A C 1
ATOM 687 O O . HIS A 1 84 ? -18.817 10.701 7.939 1.00 91.19 84 HIS A O 1
ATOM 693 N N . ILE A 1 85 ? -18.015 12.156 9.458 1.00 89.75 85 ILE A N 1
ATOM 694 C CA . ILE A 1 85 ? -18.640 13.350 8.892 1.00 89.75 85 ILE A CA 1
ATOM 695 C C . ILE A 1 85 ? -17.728 13.905 7.786 1.00 89.75 85 ILE A C 1
ATOM 697 O O . ILE A 1 85 ? -16.582 14.256 8.065 1.00 89.75 85 ILE A O 1
ATOM 701 N N . PRO A 1 86 ? -18.202 14.025 6.530 1.00 87.25 86 PRO A N 1
ATOM 702 C CA . PRO A 1 86 ? -17.382 14.556 5.447 1.00 87.25 86 PRO A CA 1
ATOM 703 C C . PRO A 1 86 ? -16.857 15.966 5.746 1.00 87.25 86 PRO A C 1
ATOM 705 O O . PRO A 1 86 ? -17.637 16.879 6.009 1.00 87.25 86 PRO A O 1
ATOM 708 N N . GLY A 1 87 ? -15.539 16.148 5.636 1.00 86.25 87 GLY A N 1
ATOM 709 C CA . GLY A 1 87 ? -14.865 17.430 5.868 1.00 86.25 87 GLY A CA 1
ATOM 710 C C . GLY A 1 87 ? -14.280 17.595 7.271 1.00 86.25 87 GLY A C 1
ATOM 711 O O . GLY A 1 87 ? -13.515 18.534 7.480 1.00 86.25 87 GLY A O 1
ATOM 712 N N . GLU A 1 88 ? -14.580 16.687 8.201 1.00 92.06 88 GLU A N 1
ATOM 713 C CA . GLU A 1 88 ? -13.873 16.601 9.480 1.00 92.06 88 GLU A CA 1
ATOM 714 C C . GLU A 1 88 ? -12.610 15.740 9.351 1.00 92.06 88 GLU A C 1
ATOM 716 O O . GLU A 1 88 ? -12.470 14.933 8.430 1.00 92.06 88 GLU A O 1
ATOM 721 N N . GLU A 1 89 ? -11.659 15.909 10.268 1.00 90.75 89 GLU A N 1
ATOM 722 C CA . GLU A 1 89 ? -10.527 14.989 10.361 1.00 90.75 89 GLU A CA 1
ATOM 723 C C . GLU A 1 89 ? -10.993 13.660 10.965 1.00 90.75 89 GLU A C 1
ATOM 725 O O . GLU A 1 89 ? -11.763 13.628 11.924 1.00 90.75 89 GLU A O 1
ATOM 730 N N . ILE A 1 90 ? -10.541 12.544 10.392 1.00 92.06 90 ILE A N 1
ATOM 731 C CA . ILE A 1 90 ? -10.796 11.223 10.968 1.00 92.06 90 ILE A CA 1
ATOM 732 C C . ILE A 1 90 ? -9.997 11.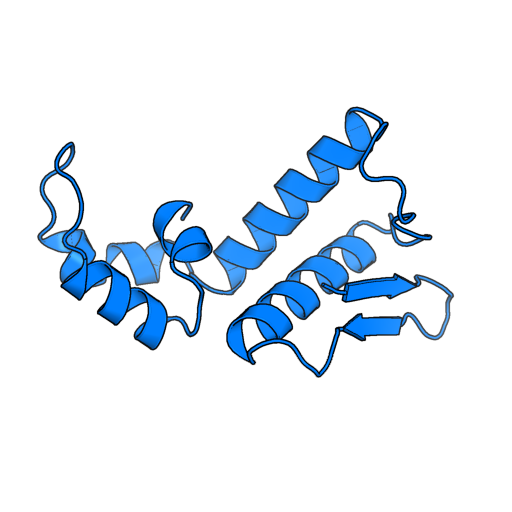062 12.265 1.00 92.06 90 ILE A C 1
ATOM 734 O O . ILE A 1 90 ? -8.819 11.422 12.334 1.00 92.06 90 ILE A O 1
ATOM 738 N N . ASP A 1 91 ? -10.629 10.490 13.288 1.00 93.62 91 ASP A N 1
ATOM 739 C CA . ASP A 1 91 ? -9.991 10.301 14.584 1.00 93.62 91 ASP A CA 1
ATOM 740 C C . ASP A 1 91 ? -8.787 9.341 14.500 1.00 93.62 91 ASP A C 1
ATOM 742 O O . ASP A 1 91 ? -8.808 8.303 13.830 1.00 93.62 91 ASP A O 1
ATOM 746 N N . GLU A 1 92 ? -7.709 9.670 15.216 1.00 94.44 92 GLU A N 1
ATOM 747 C CA . GLU A 1 92 ? -6.471 8.882 15.209 1.00 94.44 92 GLU A CA 1
ATOM 748 C C . GLU A 1 92 ? -6.652 7.457 15.757 1.00 94.44 92 GLU A C 1
ATOM 750 O O . GLU A 1 92 ? -5.908 6.541 15.383 1.00 94.44 92 GLU A O 1
ATOM 755 N N . TYR A 1 93 ? -7.621 7.233 16.644 1.00 95.62 93 TYR A N 1
ATOM 756 C CA . TYR A 1 93 ? -7.985 5.898 17.105 1.00 95.62 93 TYR A CA 1
ATOM 757 C C . TYR A 1 93 ? -8.564 5.061 15.962 1.00 95.62 93 TYR A C 1
ATOM 759 O O . TYR A 1 93 ? -8.136 3.918 15.764 1.00 95.62 93 TYR A O 1
ATOM 767 N N . ASP A 1 94 ? -9.465 5.640 15.173 1.00 95.88 94 ASP A N 1
ATOM 768 C CA . ASP A 1 94 ? -10.092 4.974 14.033 1.00 95.88 94 ASP A CA 1
ATOM 769 C C . ASP A 1 94 ? -9.081 4.703 12.917 1.00 95.88 94 ASP A C 1
ATOM 771 O O . ASP A 1 94 ? -8.995 3.580 12.413 1.00 95.88 94 ASP A O 1
ATOM 775 N N . VAL A 1 95 ? -8.193 5.657 12.620 1.00 96.44 95 VAL A N 1
ATOM 776 C CA . VAL A 1 95 ? -7.074 5.436 11.687 1.00 96.44 95 VAL A CA 1
ATOM 777 C C . VAL A 1 95 ? -6.204 4.262 12.138 1.00 96.44 95 VAL A C 1
ATOM 779 O O . VAL A 1 95 ? -5.859 3.393 11.330 1.00 96.44 95 VAL A O 1
ATOM 782 N N . LYS A 1 96 ? -5.860 4.179 13.429 1.00 96.69 96 LYS A N 1
ATOM 783 C CA . LYS A 1 96 ? -5.075 3.057 13.972 1.00 96.69 96 LYS A CA 1
ATOM 784 C C . LYS A 1 96 ? -5.820 1.728 13.880 1.00 96.69 96 LYS A C 1
ATOM 786 O O . LYS A 1 96 ? -5.174 0.708 13.617 1.00 96.69 96 LYS A O 1
ATOM 791 N N . ARG A 1 97 ? -7.138 1.710 14.090 1.00 96.75 97 ARG A N 1
ATOM 792 C CA . ARG A 1 97 ? -7.967 0.509 13.905 1.00 96.75 97 ARG A CA 1
ATOM 793 C C . ARG A 1 97 ? -7.938 0.043 12.455 1.00 96.75 97 ARG A C 1
ATOM 795 O O . ARG A 1 97 ? -7.618 -1.123 12.213 1.00 96.75 97 ARG A O 1
ATOM 802 N N . LEU A 1 98 ? -8.133 0.955 11.507 1.00 96.94 98 LEU A N 1
ATOM 803 C CA . LEU A 1 98 ? -8.074 0.654 10.079 1.00 96.94 98 LEU A CA 1
ATOM 804 C C . LEU A 1 98 ? -6.678 0.164 9.650 1.00 96.94 98 LEU A C 1
ATOM 806 O O . LEU A 1 98 ? -6.570 -0.849 8.961 1.00 96.94 98 LEU A O 1
ATOM 810 N N . CYS A 1 99 ? -5.593 0.782 10.135 1.00 96.19 99 CYS A N 1
ATOM 811 C CA . CYS A 1 99 ? -4.223 0.311 9.872 1.00 96.19 99 CYS A CA 1
ATOM 812 C C . CYS A 1 99 ? -4.010 -1.140 10.330 1.00 96.19 99 CYS A C 1
ATOM 814 O O . CYS A 1 99 ? -3.361 -1.929 9.642 1.00 96.19 99 CYS A O 1
ATOM 816 N N . ARG A 1 100 ? -4.559 -1.512 11.496 1.00 95.44 100 ARG A N 1
ATOM 817 C CA . ARG A 1 100 ? -4.490 -2.892 12.004 1.00 95.44 100 ARG A CA 1
ATOM 818 C C . ARG A 1 100 ? -5.341 -3.842 11.167 1.00 95.44 100 ARG A C 1
ATOM 820 O O . ARG A 1 100 ? -4.881 -4.943 10.878 1.00 95.44 100 ARG A O 1
ATOM 827 N N . ARG A 1 101 ? -6.545 -3.417 10.775 1.00 96.25 101 ARG A N 1
ATOM 828 C CA . ARG A 1 101 ? -7.495 -4.203 9.975 1.00 96.25 101 ARG A CA 1
ATOM 829 C C . ARG A 1 101 ? -6.932 -4.566 8.602 1.00 96.25 101 ARG A C 1
ATOM 831 O O . ARG A 1 101 ? -6.983 -5.732 8.226 1.00 96.25 101 ARG A O 1
ATOM 838 N N . TYR A 1 102 ? -6.371 -3.586 7.900 1.00 96.38 102 TYR A N 1
ATOM 839 C CA . TYR A 1 102 ? -5.827 -3.746 6.547 1.00 96.38 102 TYR A CA 1
ATOM 840 C C . TYR A 1 102 ? -4.330 -4.070 6.517 1.00 96.38 102 TYR A C 1
ATOM 842 O O . TYR A 1 102 ? -3.741 -4.194 5.446 1.00 96.38 102 TYR A O 1
ATOM 850 N N . PHE A 1 103 ? -3.706 -4.213 7.690 1.00 95.62 103 PHE A N 1
ATOM 851 C CA . PHE A 1 103 ? -2.280 -4.497 7.834 1.00 95.62 103 PHE A CA 1
ATOM 852 C C . PHE A 1 103 ? -1.402 -3.535 7.011 1.00 95.62 103 PHE A C 1
ATOM 854 O O . PHE A 1 103 ? -0.469 -3.935 6.312 1.00 95.62 103 PHE A O 1
ATOM 861 N N . SER A 1 104 ? -1.720 -2.245 7.097 1.00 95.00 104 SER A N 1
ATOM 862 C CA . SER A 1 104 ? -1.137 -1.178 6.286 1.00 95.00 104 SER A CA 1
ATOM 863 C C . SER A 1 104 ? -0.586 -0.049 7.157 1.00 95.00 104 SER A C 1
ATOM 865 O O . SER A 1 104 ? -0.811 0.006 8.368 1.00 95.00 104 SER A O 1
ATOM 867 N N . SER A 1 105 ? 0.159 0.873 6.544 1.00 93.81 105 SER A N 1
ATOM 868 C CA . SER A 1 105 ? 0.597 2.091 7.228 1.00 93.81 105 SER A CA 1
ATOM 869 C C . SER A 1 105 ? -0.516 3.143 7.269 1.00 93.81 105 SER A C 1
ATOM 871 O O . SER A 1 105 ? -1.466 3.102 6.482 1.00 93.81 105 SER A O 1
ATOM 873 N N . ARG A 1 106 ? -0.343 4.136 8.153 1.00 94.88 106 ARG A N 1
ATOM 874 C CA . ARG A 1 106 ? -1.206 5.325 8.240 1.00 94.88 106 ARG A CA 1
ATOM 875 C C . ARG A 1 106 ? -1.305 6.058 6.904 1.00 94.88 106 ARG A C 1
ATOM 877 O O . ARG A 1 106 ? -2.392 6.432 6.488 1.00 94.88 106 ARG A O 1
ATOM 884 N N . GLU A 1 107 ? -0.180 6.231 6.216 1.00 92.94 107 GLU A N 1
ATOM 885 C CA . GLU A 1 107 ? -0.135 6.921 4.923 1.00 92.94 107 GLU A CA 1
ATOM 886 C C . GLU A 1 107 ? -0.973 6.208 3.854 1.00 92.94 107 GLU A C 1
ATOM 888 O O . GLU A 1 107 ? -1.687 6.869 3.105 1.00 92.94 107 GLU A O 1
ATOM 893 N N . VAL A 1 108 ? -0.932 4.871 3.807 1.00 94.06 108 VAL A N 1
ATOM 894 C CA . VAL A 1 108 ? -1.721 4.097 2.835 1.00 94.06 108 VAL A CA 1
ATOM 895 C C . VAL A 1 108 ? -3.218 4.215 3.128 1.00 94.06 108 VAL A C 1
ATOM 897 O O . VAL A 1 108 ? -3.990 4.347 2.186 1.00 94.06 108 VAL A O 1
ATOM 900 N N . ILE A 1 109 ? -3.625 4.228 4.406 1.00 95.31 109 ILE A N 1
ATOM 901 C CA . ILE A 1 109 ? -5.029 4.439 4.799 1.00 95.31 109 ILE A CA 1
ATOM 902 C C . ILE A 1 109 ? -5.517 5.825 4.386 1.00 95.31 109 ILE A C 1
ATOM 904 O O . ILE A 1 109 ? -6.542 5.939 3.727 1.00 95.31 109 ILE A O 1
ATOM 908 N N . LEU A 1 110 ? -4.774 6.877 4.732 1.00 92.69 110 LEU A N 1
ATOM 909 C CA . LEU A 1 110 ? -5.219 8.256 4.506 1.00 92.69 110 LEU A CA 1
ATOM 910 C C . LEU A 1 110 ? -5.225 8.672 3.033 1.00 92.69 110 LEU A C 1
ATOM 912 O O . LEU A 1 110 ? -5.880 9.643 2.671 1.00 92.69 110 LEU A O 1
ATOM 916 N N . ARG A 1 111 ? -4.480 7.966 2.179 1.00 90.69 111 ARG A N 1
ATOM 917 C CA . ARG A 1 111 ? -4.481 8.195 0.729 1.00 90.69 111 ARG A CA 1
ATOM 918 C C . ARG A 1 111 ? -5.521 7.362 -0.018 1.00 90.69 111 ARG A C 1
ATOM 920 O O . ARG A 1 111 ? -5.580 7.470 -1.247 1.00 90.69 111 ARG A O 1
ATOM 927 N N . ARG A 1 112 ? -6.266 6.495 0.672 1.00 90.81 112 ARG A N 1
ATOM 928 C CA . ARG A 1 112 ? -7.187 5.556 0.034 1.00 90.81 112 ARG A CA 1
ATOM 929 C C . ARG A 1 112 ? -8.556 6.158 -0.232 1.00 90.81 112 ARG A C 1
ATOM 931 O O . ARG A 1 112 ? -9.060 5.842 -1.343 1.00 90.81 112 ARG A O 1
#